Protein AF-A0A352NUE7-F1 (afdb_monomer_lite)

Secondary structure (DSSP, 8-state):
-HHHHHHHHHHHHHHHHHHHHT-TT---S---B-TTSPBPHHHHHHHHHHHHHS-HHHHHHHHHHHTTSTTHHHHHHHHHHHHHHHHHHHHTTT-THHHHHHHHHHHHHHHH--GGG--SHHHHHHHHHHHHHHTPPP---GGG-

Foldseek 3Di:
DVVVVLVVQVVVLLVLLCVLQVHNPDDDPDFDADPVNHGQNLVSSLNSLLNNPDDPVVVVVVLVVLVVDPCSVLVVLVVSLVSSVVSLVVCCVVPVCSLVSLLVVLCSVLVPDDPVPPPDPSVLVVNQSSCVSNVHDRPDPPPPD

Radius of gyration: 16.07 Å; chains: 1; bounding box: 35×47×34 Å

Sequence (145 aa):
MTVQKENNEAKRADNIIWNASSDYSFNSKIKAYDENGKADLYLNYIIGAVHKYYDCSLLNNFFKYLRKDVNCESLKELTWIGLENCTYGRGRCERPVLESLRRDYSKKFLGRCNPALSFDIVDQVKIAHFQRALGEKTNMPKSVI

Structure (mmCIF, N/CA/C/O backbone):
data_AF-A0A352NUE7-F1
#
_entry.id   AF-A0A352NUE7-F1
#
loop_
_atom_site.group_PDB
_atom_site.id
_atom_site.type_symbol
_atom_site.label_atom_id
_atom_site.label_alt_id
_atom_site.label_comp_id
_atom_site.label_asym_id
_atom_site.label_entity_id
_atom_site.label_seq_id
_atom_site.pdbx_PDB_ins_code
_atom_site.Cartn_x
_atom_site.Cartn_y
_atom_site.Cartn_z
_atom_site.occupancy
_atom_site.B_iso_or_equiv
_atom_site.auth_seq_id
_atom_site.auth_comp_id
_atom_site.auth_asym_id
_atom_site.auth_atom_id
_atom_site.pdbx_PDB_model_num
ATOM 1 N N . MET A 1 1 ? 13.085 -18.892 18.566 1.00 51.53 1 MET A N 1
ATOM 2 C CA . MET A 1 1 ? 11.649 -18.735 18.214 1.00 51.53 1 MET A CA 1
ATOM 3 C C . MET A 1 1 ? 11.349 -17.496 17.360 1.00 51.53 1 MET A C 1
ATOM 5 O O . MET A 1 1 ? 10.318 -17.488 16.703 1.00 51.53 1 MET A O 1
ATOM 9 N N . THR A 1 2 ? 12.225 -16.486 17.312 1.00 60.59 2 THR A N 1
ATOM 10 C CA . THR A 1 2 ? 12.055 -15.225 16.553 1.00 60.59 2 THR A CA 1
ATOM 11 C C . THR A 1 2 ? 12.132 -15.411 15.030 1.00 60.59 2 THR A C 1
ATOM 13 O O . THR A 1 2 ? 11.197 -15.045 14.325 1.00 60.59 2 THR A O 1
ATOM 16 N N . VAL A 1 3 ? 13.152 -16.126 14.539 1.00 63.50 3 VAL A N 1
ATOM 17 C CA . VAL A 1 3 ? 13.403 -16.342 13.095 1.00 63.50 3 VAL A CA 1
ATOM 18 C C . VAL A 1 3 ? 12.253 -17.075 12.382 1.00 63.50 3 VAL A C 1
ATOM 20 O O . VAL A 1 3 ? 11.890 -16.744 11.257 1.00 63.50 3 VAL A O 1
ATOM 23 N N . GLN A 1 4 ? 11.624 -18.057 13.040 1.00 64.12 4 GLN A N 1
ATOM 24 C CA . GLN A 1 4 ? 10.499 -18.801 12.454 1.00 64.12 4 GLN A CA 1
ATOM 25 C C . GLN A 1 4 ? 9.247 -17.925 12.296 1.00 64.12 4 GLN A C 1
ATOM 27 O O . GLN A 1 4 ? 8.499 -18.077 11.332 1.00 64.12 4 GLN A O 1
ATOM 32 N N . LYS A 1 5 ? 9.014 -17.007 13.243 1.00 65.44 5 LYS A N 1
ATOM 33 C CA . LYS A 1 5 ? 7.873 -16.087 13.216 1.00 65.44 5 LYS A CA 1
ATOM 34 C C . LYS A 1 5 ? 8.051 -15.025 12.129 1.00 65.44 5 LYS A C 1
ATOM 36 O O . LYS A 1 5 ? 7.115 -14.790 11.373 1.00 65.44 5 LYS A O 1
ATOM 41 N N . GLU A 1 6 ? 9.255 -14.470 12.001 1.00 68.56 6 GLU A N 1
ATOM 42 C CA . GLU A 1 6 ? 9.630 -13.551 10.914 1.00 68.56 6 GLU A CA 1
ATOM 43 C C . GLU A 1 6 ? 9.449 -14.205 9.535 1.00 68.56 6 GLU A C 1
ATOM 45 O O . GLU A 1 6 ? 8.855 -13.615 8.634 1.00 68.56 6 GLU A O 1
ATOM 50 N N . ASN A 1 7 ? 9.856 -15.470 9.391 1.00 82.50 7 ASN A N 1
ATOM 51 C CA . ASN A 1 7 ? 9.672 -16.233 8.154 1.00 82.50 7 ASN A CA 1
ATOM 52 C C . ASN A 1 7 ? 8.180 -16.461 7.815 1.00 82.50 7 ASN A C 1
ATOM 54 O O . ASN A 1 7 ? 7.777 -16.389 6.655 1.00 82.50 7 ASN A O 1
ATOM 58 N N . ASN A 1 8 ? 7.328 -16.693 8.820 1.00 93.25 8 ASN A N 1
ATOM 59 C CA . ASN A 1 8 ? 5.890 -16.873 8.601 1.00 93.25 8 ASN A CA 1
ATOM 60 C C . ASN A 1 8 ? 5.189 -15.573 8.174 1.00 93.25 8 ASN A C 1
ATOM 62 O O . ASN A 1 8 ? 4.350 -15.604 7.274 1.00 93.25 8 ASN A O 1
ATOM 66 N N . GLU A 1 9 ? 5.529 -14.436 8.784 1.00 96.69 9 GLU A N 1
ATOM 67 C CA . GLU A 1 9 ? 4.944 -13.144 8.406 1.00 96.69 9 GLU A CA 1
ATOM 68 C C . GLU A 1 9 ? 5.435 -12.680 7.026 1.00 96.69 9 GLU A C 1
ATOM 70 O O . GLU A 1 9 ? 4.645 -12.142 6.254 1.00 96.69 9 GLU A O 1
ATOM 75 N N . ALA A 1 10 ? 6.680 -12.981 6.644 1.00 95.31 10 ALA A N 1
ATOM 76 C CA . ALA A 1 10 ? 7.160 -12.737 5.283 1.00 95.31 10 ALA A CA 1
ATOM 77 C C . ALA A 1 10 ? 6.342 -13.510 4.232 1.00 95.31 10 ALA A C 1
ATOM 79 O O . ALA A 1 10 ? 5.854 -12.913 3.271 1.00 95.31 10 ALA A O 1
ATOM 80 N N . LYS A 1 11 ? 6.097 -14.810 4.461 1.00 95.81 11 LYS A N 1
ATOM 81 C CA . LYS A 1 11 ? 5.223 -15.632 3.600 1.00 95.81 11 LYS A CA 1
ATOM 82 C C . LYS A 1 11 ? 3.789 -15.112 3.570 1.00 95.81 11 LYS A C 1
ATOM 84 O O . LYS A 1 11 ? 3.120 -15.163 2.542 1.00 95.81 11 LYS A O 1
ATOM 89 N N . ARG A 1 12 ? 3.294 -14.607 4.702 1.00 97.31 12 ARG A N 1
ATOM 90 C CA . ARG A 1 12 ? 1.968 -13.991 4.777 1.00 97.31 12 ARG A CA 1
ATOM 91 C C . ARG A 1 12 ? 1.892 -12.724 3.927 1.00 97.31 12 ARG A C 1
ATOM 93 O O . ARG A 1 12 ? 0.904 -12.552 3.218 1.00 97.31 12 ARG A O 1
ATOM 100 N N . ALA A 1 13 ? 2.914 -11.871 3.975 1.00 98.25 13 ALA A N 1
ATOM 101 C CA . ALA A 1 13 ? 3.002 -10.688 3.127 1.00 98.25 13 ALA A CA 1
ATOM 102 C C . ALA A 1 13 ? 3.012 -11.071 1.638 1.00 98.25 13 ALA A C 1
ATOM 104 O O . ALA A 1 13 ? 2.234 -10.501 0.877 1.00 98.25 13 ALA A O 1
ATOM 105 N N . ASP A 1 14 ? 3.798 -12.082 1.244 1.00 97.69 14 ASP A N 1
ATOM 106 C CA . ASP A 1 14 ? 3.795 -12.613 -0.130 1.00 97.69 14 ASP A CA 1
ATOM 107 C C . ASP A 1 14 ? 2.399 -13.080 -0.558 1.00 97.69 14 ASP A C 1
ATOM 109 O O . ASP A 1 14 ? 1.899 -12.656 -1.597 1.00 97.69 14 ASP A O 1
ATOM 113 N N . ASN A 1 15 ? 1.710 -13.858 0.281 1.00 97.69 15 ASN A N 1
ATOM 114 C CA . ASN A 1 15 ? 0.359 -14.336 -0.021 1.00 97.69 15 ASN A CA 1
ATOM 115 C C . ASN A 1 15 ? -0.651 -13.196 -0.227 1.00 97.69 15 ASN A C 1
ATOM 117 O O . ASN A 1 15 ? -1.515 -13.284 -1.102 1.00 97.69 15 ASN A O 1
ATOM 121 N N . ILE A 1 16 ? -0.563 -12.128 0.573 1.00 97.88 16 ILE A N 1
ATOM 122 C CA . ILE A 1 16 ? -1.429 -10.950 0.423 1.00 97.88 16 ILE A CA 1
ATOM 123 C C . ILE A 1 16 ? -1.120 -10.239 -0.900 1.00 97.88 16 ILE A C 1
ATOM 125 O O . ILE A 1 16 ? -2.046 -9.901 -1.641 1.00 97.88 16 ILE A O 1
ATOM 129 N N . ILE A 1 17 ? 0.166 -10.052 -1.208 1.00 98.44 17 ILE A N 1
ATOM 130 C CA . ILE A 1 17 ? 0.630 -9.411 -2.442 1.00 98.44 17 ILE A CA 1
ATOM 131 C C . ILE A 1 17 ? 0.166 -10.208 -3.666 1.00 98.44 17 ILE A C 1
ATOM 133 O O . ILE A 1 17 ? -0.444 -9.616 -4.552 1.00 98.44 17 ILE A O 1
ATOM 137 N N . TRP A 1 18 ? 0.370 -11.528 -3.698 1.00 98.19 18 TRP A N 1
ATOM 138 C CA . TRP A 1 18 ? -0.065 -12.399 -4.800 1.00 98.19 18 TRP A CA 1
ATOM 139 C C . TRP A 1 18 ? -1.574 -12.358 -5.019 1.00 98.19 18 TRP A C 1
ATOM 141 O O . TRP A 1 18 ? -2.054 -12.247 -6.146 1.00 98.19 18 TRP A O 1
ATOM 151 N N . ASN A 1 19 ? -2.347 -12.405 -3.931 1.00 96.81 19 ASN A N 1
ATOM 152 C CA . ASN A 1 19 ? -3.800 -12.342 -4.025 1.00 96.81 19 ASN A CA 1
ATOM 153 C C . ASN A 1 19 ? -4.283 -10.997 -4.597 1.00 96.81 19 ASN A C 1
ATOM 155 O O . ASN A 1 19 ? -5.262 -10.956 -5.344 1.00 96.81 19 ASN A O 1
ATOM 159 N N . ALA A 1 20 ? -3.617 -9.897 -4.243 1.00 97.00 20 ALA A N 1
ATOM 160 C CA . ALA A 1 20 ? -3.953 -8.570 -4.747 1.00 97.00 20 ALA A CA 1
ATOM 161 C C . ALA A 1 20 ? -3.464 -8.343 -6.188 1.00 97.00 20 ALA A C 1
ATOM 163 O O . ALA A 1 20 ? -4.171 -7.709 -6.972 1.00 97.00 20 ALA A O 1
ATOM 164 N N . SER A 1 21 ? -2.298 -8.889 -6.553 1.00 97.00 21 SER A N 1
ATOM 165 C CA . SER A 1 21 ? -1.735 -8.797 -7.906 1.00 97.00 21 SER A CA 1
ATOM 166 C C . SER A 1 21 ? -2.453 -9.690 -8.915 1.00 97.00 21 SER A C 1
ATOM 168 O O . SER A 1 21 ? -2.422 -9.397 -10.105 1.00 97.00 21 SER A O 1
ATOM 170 N N . SER A 1 22 ? -3.116 -10.756 -8.445 1.00 95.56 22 SER A N 1
ATOM 171 C CA . SER A 1 22 ? -3.611 -11.860 -9.286 1.00 95.56 22 SER A CA 1
ATOM 172 C C . SER A 1 22 ? -2.491 -12.556 -10.077 1.00 95.56 22 SER A C 1
ATOM 174 O O . SER A 1 22 ? -2.739 -13.145 -11.124 1.00 95.56 22 SER A O 1
ATOM 176 N N . ASP A 1 23 ? -1.263 -12.498 -9.557 1.00 96.81 23 ASP A N 1
ATOM 177 C CA . ASP A 1 23 ? -0.064 -13.092 -10.142 1.00 96.81 23 ASP A CA 1
ATOM 178 C C . ASP A 1 23 ? 0.790 -13.719 -9.032 1.00 96.81 23 ASP A C 1
ATOM 180 O O . ASP A 1 23 ? 1.447 -13.019 -8.259 1.00 96.81 23 ASP A O 1
ATOM 184 N N . TYR A 1 24 ? 0.772 -15.051 -8.964 1.00 94.56 24 TYR A N 1
ATOM 185 C CA . TYR A 1 24 ? 1.529 -15.845 -7.990 1.00 94.56 24 TYR A CA 1
ATOM 186 C C . TYR A 1 24 ? 3.005 -16.029 -8.369 1.00 94.56 24 TYR A C 1
ATOM 188 O O . TYR A 1 24 ? 3.784 -16.536 -7.566 1.00 94.56 24 TYR A O 1
ATOM 196 N N . SER A 1 25 ? 3.404 -15.628 -9.580 1.00 94.69 25 SER A N 1
ATOM 197 C CA . SER A 1 25 ? 4.812 -15.583 -9.987 1.00 94.69 25 SER A CA 1
ATOM 198 C C . SER A 1 25 ? 5.494 -14.272 -9.579 1.00 94.69 25 SER A C 1
ATOM 200 O O . SER A 1 25 ? 6.724 -14.177 -9.590 1.00 94.69 25 SER A O 1
ATOM 202 N N . PHE A 1 26 ? 4.710 -13.265 -9.177 1.00 93.38 26 PHE A N 1
ATOM 203 C CA . PHE A 1 26 ? 5.224 -11.956 -8.806 1.00 93.38 26 PHE A CA 1
ATOM 204 C C . PHE A 1 26 ? 6.077 -12.018 -7.532 1.00 93.38 26 PHE A C 1
ATOM 206 O O . PHE A 1 26 ? 5.586 -12.281 -6.437 1.00 93.38 26 PHE A O 1
ATOM 213 N N . ASN A 1 27 ? 7.364 -11.698 -7.651 1.00 91.88 27 ASN A N 1
ATOM 214 C CA . ASN A 1 27 ? 8.265 -11.582 -6.507 1.00 91.88 27 ASN A CA 1
ATOM 215 C C . ASN A 1 27 ? 8.480 -10.107 -6.129 1.00 91.88 27 ASN A C 1
ATOM 217 O O . ASN A 1 27 ? 9.353 -9.426 -6.681 1.00 91.88 27 ASN A O 1
ATOM 221 N N . SER A 1 28 ? 7.674 -9.602 -5.191 1.00 92.50 28 SER A N 1
ATOM 222 C CA . SER A 1 28 ? 7.799 -8.220 -4.725 1.00 92.50 28 SER A CA 1
ATOM 223 C C . SER A 1 28 ? 9.075 -8.006 -3.911 1.00 92.50 28 SER A C 1
ATOM 225 O O . SER A 1 28 ? 9.333 -8.683 -2.913 1.00 92.50 28 SER A O 1
ATOM 227 N N . LYS A 1 29 ? 9.832 -6.968 -4.287 1.00 91.88 29 LYS A N 1
ATOM 228 C CA . LYS A 1 29 ? 11.030 -6.504 -3.563 1.00 91.88 29 LYS 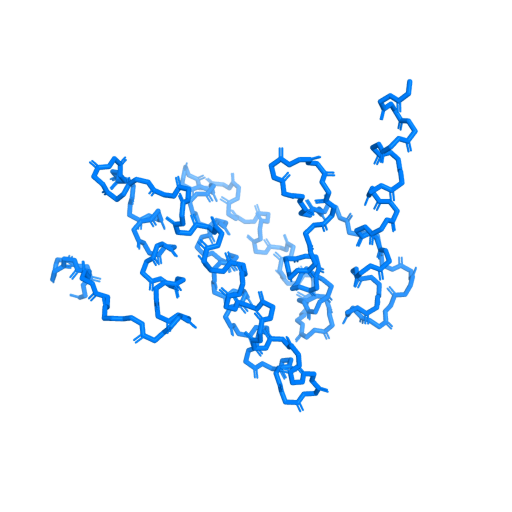A CA 1
ATOM 229 C C . LYS A 1 29 ? 10.709 -5.757 -2.269 1.00 91.88 29 LYS A C 1
ATOM 231 O O . LYS A 1 29 ? 11.618 -5.486 -1.492 1.00 91.88 29 LYS A O 1
ATOM 236 N N . ILE A 1 30 ? 9.446 -5.395 -2.062 1.00 93.31 30 ILE A N 1
ATOM 237 C CA . ILE A 1 30 ? 8.978 -4.664 -0.887 1.00 93.31 30 ILE A CA 1
ATOM 238 C C . ILE A 1 30 ? 7.829 -5.413 -0.220 1.00 93.31 30 ILE A C 1
ATOM 240 O O . ILE A 1 30 ? 6.997 -6.036 -0.882 1.00 93.31 30 ILE A O 1
ATOM 244 N N . LYS A 1 31 ? 7.805 -5.344 1.106 1.00 96.88 31 LYS A N 1
ATOM 245 C CA . LYS A 1 31 ? 6.776 -5.913 1.973 1.00 96.88 31 LYS A CA 1
ATOM 246 C C . LYS A 1 31 ? 6.547 -4.930 3.110 1.00 96.88 31 LYS A C 1
ATOM 248 O O . LYS A 1 31 ? 7.498 -4.306 3.577 1.00 96.88 31 LYS A O 1
ATOM 253 N N . ALA A 1 32 ? 5.303 -4.790 3.532 1.00 96.94 32 ALA A N 1
ATOM 254 C CA . ALA A 1 32 ? 4.928 -3.909 4.624 1.00 96.94 32 ALA A CA 1
ATOM 255 C C . ALA A 1 32 ? 4.638 -4.715 5.891 1.00 96.94 32 ALA A C 1
ATOM 257 O O . ALA A 1 32 ? 3.974 -5.753 5.843 1.00 96.94 32 ALA A O 1
ATOM 258 N N . TYR A 1 33 ? 5.104 -4.211 7.027 1.00 95.94 33 TYR A N 1
ATOM 259 C CA . TYR A 1 33 ? 4.880 -4.818 8.332 1.00 95.94 33 TYR A CA 1
ATOM 260 C C . TYR A 1 33 ? 4.429 -3.754 9.327 1.00 95.94 33 TYR A C 1
ATOM 262 O O . TYR A 1 33 ? 4.776 -2.579 9.189 1.00 95.94 33 TYR A O 1
ATOM 270 N N . ASP A 1 34 ? 3.645 -4.164 10.317 1.00 92.69 34 ASP A N 1
ATOM 271 C CA . ASP A 1 34 ? 3.304 -3.316 11.450 1.00 92.69 34 ASP A CA 1
ATOM 272 C C . ASP A 1 34 ? 4.447 -3.257 12.480 1.00 92.69 34 ASP A C 1
ATOM 274 O O . ASP A 1 34 ? 5.482 -3.911 12.351 1.00 92.69 34 ASP A O 1
ATOM 278 N N . GLU A 1 35 ? 4.245 -2.470 13.534 1.00 88.94 35 GLU A N 1
ATOM 279 C CA . GLU A 1 35 ? 5.204 -2.295 14.635 1.00 88.94 35 GLU A CA 1
ATOM 280 C C . GLU A 1 35 ? 5.554 -3.589 15.387 1.00 88.94 35 GLU A C 1
ATOM 282 O O . GLU A 1 35 ? 6.578 -3.657 16.058 1.00 88.94 35 GLU A O 1
ATOM 287 N N . ASN A 1 36 ? 4.721 -4.627 15.264 1.00 90.75 36 ASN A N 1
ATOM 288 C CA . ASN A 1 36 ? 4.926 -5.932 15.882 1.00 90.75 36 ASN A CA 1
ATOM 289 C C . ASN A 1 36 ? 5.563 -6.937 14.905 1.00 90.75 36 ASN A C 1
ATOM 291 O O . ASN A 1 36 ? 5.630 -8.133 15.213 1.00 90.75 36 ASN A O 1
ATOM 295 N N . GLY A 1 37 ? 5.974 -6.478 13.717 1.00 92.94 37 GLY A N 1
ATOM 296 C CA . GLY A 1 37 ? 6.532 -7.305 12.652 1.00 92.94 37 GLY A CA 1
ATOM 297 C C . GLY A 1 37 ? 5.504 -8.191 11.944 1.00 92.94 37 GLY A C 1
ATOM 298 O O . GLY A 1 37 ? 5.896 -9.117 11.237 1.00 92.94 37 GLY A O 1
ATOM 299 N N . LYS A 1 38 ? 4.196 -7.957 12.127 1.00 95.50 38 LYS A N 1
ATOM 300 C CA . LYS A 1 38 ? 3.157 -8.698 11.396 1.00 95.50 38 LYS A CA 1
ATOM 301 C C . LYS A 1 38 ? 2.949 -8.097 10.018 1.00 95.50 38 LYS A C 1
ATOM 303 O O . LYS A 1 38 ? 3.003 -6.881 9.866 1.00 95.50 38 LYS A O 1
ATOM 308 N N . ALA A 1 39 ? 2.668 -8.933 9.024 1.00 97.44 39 ALA A N 1
ATOM 309 C CA . ALA A 1 39 ? 2.382 -8.469 7.672 1.00 97.44 39 ALA A CA 1
ATOM 310 C C . ALA A 1 39 ? 1.186 -7.504 7.674 1.00 97.44 39 ALA A C 1
ATOM 312 O O . ALA A 1 39 ? 0.073 -7.878 8.058 1.00 97.44 39 ALA A O 1
ATOM 313 N N . ASP A 1 40 ? 1.409 -6.267 7.227 1.00 97.69 40 ASP A N 1
ATOM 314 C CA . ASP A 1 40 ? 0.346 -5.268 7.148 1.00 97.69 40 ASP A CA 1
ATOM 315 C C . ASP A 1 40 ? -0.616 -5.636 6.015 1.00 97.69 40 ASP A C 1
ATOM 317 O O . ASP A 1 40 ? -0.226 -5.720 4.850 1.00 97.69 40 ASP A O 1
ATOM 321 N N . LEU A 1 41 ? -1.880 -5.888 6.350 1.00 97.06 41 LEU A N 1
ATOM 322 C CA . LEU A 1 41 ? -2.856 -6.365 5.375 1.00 97.06 41 LEU A CA 1
ATOM 323 C C . LEU A 1 41 ? -3.172 -5.319 4.299 1.00 97.06 41 LEU A C 1
ATOM 325 O O . LEU A 1 41 ? -3.313 -5.673 3.129 1.00 97.06 41 LEU A O 1
ATOM 329 N N . TYR A 1 42 ? -3.283 -4.048 4.684 1.00 98.19 42 TYR A N 1
ATOM 330 C CA . TYR A 1 42 ? -3.691 -2.988 3.771 1.00 98.19 42 TYR A CA 1
ATOM 331 C C . TYR A 1 42 ? -2.554 -2.608 2.825 1.00 98.19 42 TYR A C 1
ATOM 333 O O . TYR A 1 42 ? -2.727 -2.620 1.608 1.00 98.19 42 TYR A O 1
ATOM 341 N N . LEU A 1 43 ? -1.364 -2.338 3.360 1.00 98.12 43 LEU A N 1
ATOM 342 C CA . LEU A 1 43 ? -0.230 -1.925 2.541 1.00 98.12 43 LEU A CA 1
ATOM 343 C C . LEU A 1 43 ? 0.271 -3.044 1.626 1.00 98.12 43 LEU A C 1
ATOM 345 O O . LEU A 1 43 ? 0.579 -2.775 0.467 1.00 98.12 43 LEU A O 1
ATOM 349 N N . ASN A 1 44 ? 0.307 -4.300 2.088 1.00 98.44 44 ASN A N 1
ATOM 350 C CA . ASN A 1 44 ? 0.672 -5.414 1.206 1.00 98.44 44 ASN A CA 1
ATOM 351 C C . ASN A 1 44 ? -0.374 -5.637 0.107 1.00 98.44 44 ASN A C 1
ATOM 353 O O . ASN A 1 44 ? -0.005 -5.959 -1.023 1.00 98.44 44 ASN A O 1
ATOM 357 N N . TYR A 1 45 ? -1.662 -5.402 0.392 1.00 98.00 45 TYR A N 1
ATOM 358 C CA . TYR A 1 45 ? -2.677 -5.380 -0.659 1.00 98.00 45 TYR A CA 1
ATOM 359 C C . TYR A 1 45 ? -2.371 -4.285 -1.689 1.00 98.00 45 TYR A C 1
ATOM 361 O O . TYR A 1 45 ? -2.372 -4.562 -2.885 1.00 98.00 45 TYR A O 1
ATOM 369 N N . ILE A 1 46 ? -2.068 -3.059 -1.246 1.00 98.38 46 ILE A N 1
ATOM 370 C CA . ILE A 1 46 ? -1.733 -1.945 -2.145 1.00 98.38 46 ILE A CA 1
ATOM 371 C C . ILE A 1 46 ? -0.516 -2.286 -3.012 1.00 98.38 46 ILE A C 1
ATOM 373 O O . ILE A 1 46 ? -0.573 -2.073 -4.217 1.00 98.38 46 ILE A O 1
ATOM 377 N N . ILE A 1 47 ? 0.542 -2.880 -2.452 1.00 98.19 47 ILE A N 1
ATOM 378 C CA . ILE A 1 47 ? 1.732 -3.308 -3.209 1.00 98.19 47 ILE A CA 1
ATOM 379 C C . ILE A 1 47 ? 1.356 -4.273 -4.345 1.00 98.19 47 ILE A C 1
ATOM 381 O O . ILE A 1 47 ? 1.757 -4.060 -5.490 1.00 98.19 47 ILE A O 1
ATOM 385 N N . GLY A 1 48 ? 0.566 -5.311 -4.055 1.00 98.06 48 GLY A N 1
ATOM 386 C CA . GLY A 1 48 ? 0.120 -6.254 -5.085 1.00 98.06 48 GLY A CA 1
ATOM 387 C C . GLY A 1 48 ? -0.839 -5.622 -6.096 1.00 98.06 48 GLY A C 1
ATOM 388 O O . GLY A 1 48 ? -0.710 -5.829 -7.298 1.00 98.06 48 GLY A O 1
ATOM 389 N N . ALA A 1 49 ? -1.764 -4.781 -5.641 1.00 97.56 49 ALA A N 1
ATOM 390 C CA . ALA A 1 49 ? -2.718 -4.107 -6.514 1.00 97.56 49 ALA A CA 1
ATOM 391 C C . ALA A 1 49 ? -2.053 -3.050 -7.420 1.00 97.56 49 ALA A C 1
ATOM 393 O O . ALA A 1 49 ? -2.499 -2.852 -8.549 1.00 97.56 49 ALA A O 1
ATOM 394 N N . VAL A 1 50 ? -0.951 -2.424 -6.989 1.00 97.94 50 VAL A N 1
ATOM 395 C CA . VAL A 1 50 ? -0.119 -1.581 -7.861 1.00 97.94 50 VAL A CA 1
ATOM 396 C C . VAL A 1 50 ? 0.440 -2.408 -9.020 1.00 97.94 50 VAL A C 1
ATOM 398 O O . VAL A 1 50 ? 0.365 -1.961 -10.162 1.00 97.94 50 VAL A O 1
ATOM 401 N N . HIS A 1 51 ? 0.918 -3.629 -8.754 1.00 97.00 51 HIS A N 1
ATOM 402 C CA . HIS A 1 51 ? 1.363 -4.554 -9.804 1.00 97.00 51 HIS A CA 1
ATOM 403 C C . HIS A 1 51 ? 0.231 -4.951 -10.761 1.00 97.00 51 HIS A C 1
ATOM 405 O O . HIS A 1 51 ? 0.448 -5.053 -11.963 1.00 97.00 51 HIS A O 1
ATOM 411 N N . LYS A 1 52 ? -0.993 -5.132 -10.250 1.00 96.12 52 LYS A N 1
ATOM 412 C CA . LYS A 1 52 ? -2.168 -5.447 -11.078 1.00 96.12 52 LYS A CA 1
ATOM 413 C C . LYS A 1 52 ? -2.564 -4.294 -12.007 1.00 96.12 52 LYS A C 1
ATOM 415 O O . LYS A 1 52 ? -2.952 -4.527 -13.148 1.00 96.12 52 LYS A O 1
ATOM 420 N N . TYR A 1 53 ? -2.556 -3.059 -11.505 1.00 96.00 53 TYR A N 1
ATOM 421 C CA . TYR A 1 53 ? -3.206 -1.929 -12.181 1.00 96.00 53 TYR A CA 1
ATOM 422 C C . TYR A 1 53 ? -2.272 -1.018 -12.977 1.00 96.00 53 TYR A C 1
ATOM 424 O O . TYR A 1 53 ? -2.772 -0.190 -13.748 1.00 96.00 53 TYR A O 1
ATOM 432 N N . TYR A 1 54 ? -0.959 -1.122 -12.782 1.00 96.25 54 TYR A N 1
ATOM 433 C CA . TYR A 1 54 ? 0.018 -0.216 -13.378 1.00 96.25 54 TYR A CA 1
ATOM 434 C C . TYR A 1 54 ? 1.155 -0.973 -14.052 1.00 96.25 54 TYR A C 1
ATOM 436 O O . TYR A 1 54 ? 1.508 -2.084 -13.673 1.00 96.25 54 TYR A O 1
ATOM 444 N N . ASP A 1 55 ? 1.776 -0.321 -15.032 1.00 95.50 55 ASP A N 1
ATOM 445 C CA . ASP A 1 55 ? 2.973 -0.835 -15.683 1.00 95.50 55 ASP A CA 1
ATOM 446 C C . ASP A 1 55 ? 4.170 -0.780 -14.717 1.00 95.50 55 ASP A C 1
ATOM 448 O O . ASP A 1 55 ? 4.745 0.280 -14.438 1.00 95.50 55 ASP A O 1
ATOM 452 N N . CYS A 1 56 ? 4.565 -1.947 -14.206 1.00 91.25 56 CYS A N 1
ATOM 453 C CA . CYS A 1 56 ? 5.713 -2.069 -13.318 1.00 91.25 56 CYS A CA 1
ATOM 454 C C . CYS A 1 56 ? 7.046 -1.727 -13.989 1.00 91.25 56 CYS A C 1
ATOM 456 O O . CYS A 1 56 ? 7.960 -1.285 -13.296 1.00 91.25 56 CYS A O 1
ATOM 458 N N . SER A 1 57 ? 7.197 -1.913 -15.302 1.00 93.75 57 SER A N 1
ATOM 459 C CA . SER A 1 57 ? 8.415 -1.520 -16.021 1.00 93.75 57 SER A CA 1
ATOM 460 C C . SER A 1 57 ? 8.562 0.000 -16.010 1.00 93.75 57 SER A C 1
ATOM 462 O O . SER A 1 57 ? 9.617 0.524 -15.634 1.00 93.75 57 SER A O 1
ATOM 464 N N . LEU A 1 58 ? 7.471 0.713 -16.303 1.00 96.56 58 LEU A N 1
ATOM 465 C CA . LEU A 1 58 ? 7.425 2.171 -16.243 1.00 96.56 58 LEU A CA 1
ATOM 466 C C . LEU A 1 58 ? 7.689 2.692 -14.823 1.00 96.56 58 LEU A C 1
ATOM 468 O O . LEU A 1 58 ? 8.562 3.542 -14.640 1.00 96.56 58 LEU A O 1
ATOM 472 N N . LEU A 1 59 ? 7.007 2.143 -13.811 1.00 95.12 59 LEU A N 1
ATOM 473 C CA . LEU A 1 59 ? 7.228 2.522 -12.410 1.00 95.12 59 LEU A CA 1
ATOM 474 C C . LEU A 1 59 ? 8.669 2.251 -11.964 1.00 95.12 59 LEU A C 1
ATOM 476 O O . LEU A 1 59 ? 9.290 3.095 -11.321 1.00 95.12 59 LEU A O 1
ATOM 480 N N . ASN A 1 60 ? 9.244 1.108 -12.340 1.00 93.31 60 ASN A N 1
ATOM 481 C CA . ASN A 1 60 ? 10.633 0.787 -12.016 1.00 93.31 60 ASN A CA 1
ATOM 482 C C . ASN A 1 60 ? 11.614 1.774 -12.658 1.00 93.31 60 ASN A C 1
ATOM 484 O O . ASN A 1 60 ? 12.589 2.167 -12.016 1.00 93.31 60 ASN A O 1
ATOM 488 N N . ASN A 1 61 ? 11.375 2.185 -13.903 1.00 96.19 61 ASN A N 1
ATOM 489 C CA . ASN A 1 61 ? 12.202 3.189 -14.571 1.00 96.19 61 ASN A CA 1
ATOM 490 C C . ASN A 1 61 ? 12.063 4.564 -13.913 1.00 96.19 61 ASN A C 1
ATOM 492 O O . ASN A 1 61 ? 13.075 5.224 -13.679 1.00 96.19 61 ASN A O 1
ATOM 496 N N . PHE A 1 62 ? 10.849 4.949 -13.520 1.00 95.88 62 PHE A N 1
ATOM 497 C CA . PHE A 1 62 ? 10.602 6.163 -12.749 1.00 95.88 62 PHE A CA 1
ATOM 498 C C . PHE A 1 62 ? 11.351 6.150 -11.405 1.00 95.88 62 PHE A C 1
ATOM 500 O O . PHE A 1 62 ? 12.124 7.061 -11.115 1.00 95.88 62 PHE A O 1
ATOM 507 N N . PHE A 1 63 ? 11.242 5.076 -10.618 1.00 94.00 63 PHE A N 1
ATOM 508 C CA . PHE A 1 63 ? 11.966 4.963 -9.348 1.00 94.00 63 PHE A CA 1
ATOM 509 C C . PHE 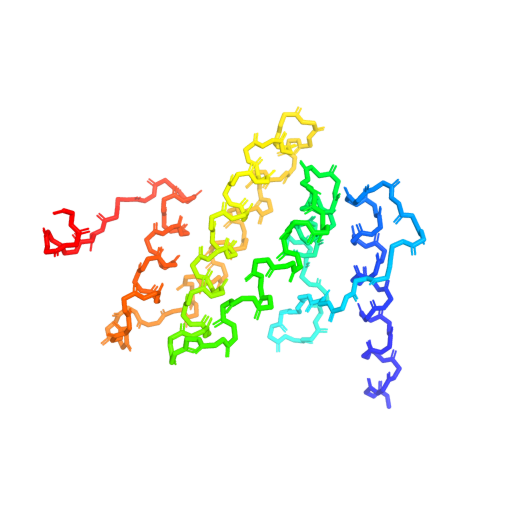A 1 63 ? 13.490 4.913 -9.520 1.00 94.00 63 PHE A C 1
ATOM 511 O O . PHE A 1 63 ? 14.216 5.391 -8.651 1.00 94.00 63 PHE A O 1
ATOM 518 N N . LYS A 1 64 ? 14.002 4.346 -10.621 1.00 94.69 64 LYS A N 1
ATOM 519 C CA . LYS A 1 64 ? 15.434 4.420 -10.962 1.00 94.69 64 LYS A CA 1
ATOM 520 C C . LYS A 1 64 ? 15.859 5.846 -11.298 1.00 94.69 64 LYS A C 1
ATOM 522 O O . LYS A 1 64 ? 16.950 6.241 -10.904 1.00 94.69 64 LYS A O 1
ATOM 527 N N . TYR A 1 65 ? 15.021 6.594 -12.010 1.00 95.00 65 TYR A N 1
ATOM 528 C CA . TYR A 1 65 ? 15.277 7.992 -12.337 1.00 95.00 65 TYR A CA 1
ATOM 529 C C . TYR A 1 65 ? 15.345 8.859 -11.072 1.00 95.00 65 TYR A C 1
ATOM 531 O O . TYR A 1 65 ? 16.319 9.590 -10.907 1.00 95.00 65 TYR A O 1
ATOM 539 N N .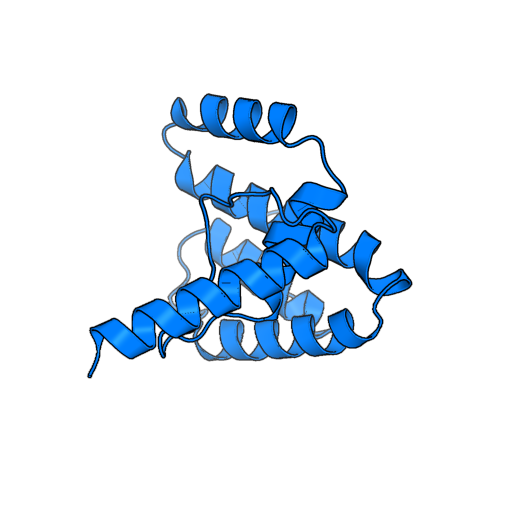 LEU A 1 66 ? 14.398 8.689 -10.138 1.00 93.62 66 LEU A N 1
ATOM 540 C CA . LEU A 1 66 ? 14.373 9.429 -8.868 1.00 93.62 66 LEU A CA 1
ATOM 541 C C . LEU A 1 66 ? 15.660 9.291 -8.045 1.00 93.62 66 LEU A C 1
ATOM 543 O O . LEU A 1 66 ? 16.031 10.229 -7.354 1.00 93.62 66 LEU A O 1
ATOM 547 N N . ARG A 1 67 ? 16.385 8.167 -8.147 1.00 92.19 67 ARG A N 1
ATOM 548 C CA . ARG A 1 67 ? 17.652 7.942 -7.413 1.00 92.19 67 ARG A CA 1
ATOM 549 C C . ARG A 1 67 ? 18.766 8.933 -7.752 1.00 92.19 67 ARG A C 1
ATOM 551 O O . ARG A 1 67 ? 19.773 8.947 -7.056 1.00 92.19 67 ARG A O 1
ATOM 558 N N . LYS A 1 68 ? 18.621 9.699 -8.832 1.00 92.88 68 LYS A N 1
ATOM 559 C CA . LYS A 1 68 ? 19.570 10.748 -9.218 1.00 92.88 68 LYS A CA 1
ATOM 560 C C . LYS A 1 68 ? 19.325 12.067 -8.476 1.00 92.88 68 LYS A C 1
ATOM 562 O O . LYS A 1 68 ? 20.191 12.932 -8.519 1.00 92.88 68 LYS A O 1
ATOM 567 N N . ASP A 1 69 ? 18.163 12.223 -7.844 1.00 93.50 69 ASP A N 1
ATOM 568 C CA . ASP A 1 69 ? 17.766 13.432 -7.125 1.00 93.50 69 ASP A CA 1
ATOM 569 C C . ASP A 1 69 ? 18.184 13.364 -5.648 1.00 93.50 69 ASP A C 1
ATOM 571 O O . ASP A 1 69 ? 18.140 12.298 -5.028 1.00 93.50 69 ASP A O 1
ATO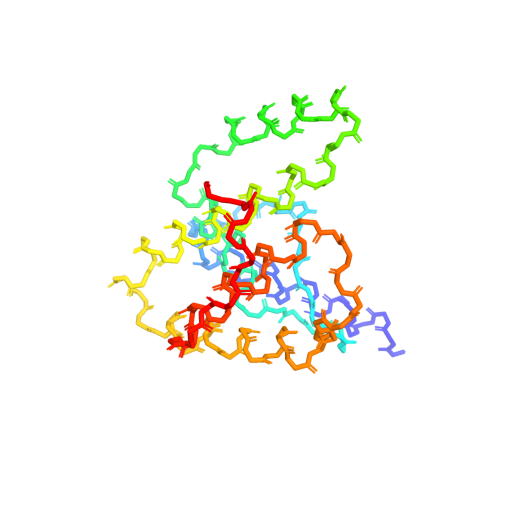M 575 N N . VAL A 1 70 ? 18.552 14.507 -5.066 1.00 90.25 70 VAL A N 1
ATOM 576 C CA . VAL A 1 70 ? 18.931 14.607 -3.645 1.00 90.25 70 VAL A CA 1
ATOM 577 C C . VAL A 1 70 ? 17.742 14.323 -2.719 1.00 90.25 70 VAL A C 1
ATOM 579 O O . VAL A 1 70 ? 17.922 13.805 -1.622 1.00 90.25 70 VAL A O 1
ATOM 582 N N . ASN A 1 71 ? 16.521 14.591 -3.191 1.00 91.00 71 ASN A N 1
ATOM 583 C CA . ASN A 1 71 ? 15.256 14.387 -2.487 1.00 91.00 71 ASN A CA 1
ATOM 584 C C . ASN A 1 71 ? 14.602 13.040 -2.844 1.00 91.00 71 ASN A C 1
ATOM 586 O O . ASN A 1 71 ? 13.393 12.865 -2.679 1.00 91.00 71 ASN A O 1
ATOM 590 N N . CYS A 1 72 ? 15.379 12.087 -3.370 1.00 93.00 72 CYS A N 1
ATOM 591 C CA . CYS A 1 72 ? 14.911 10.785 -3.849 1.00 93.00 72 CYS A CA 1
ATOM 592 C C . CYS A 1 72 ? 13.936 10.086 -2.884 1.00 93.00 72 CYS A C 1
ATOM 594 O O . CYS A 1 72 ? 12.908 9.572 -3.327 1.00 93.00 72 CYS A O 1
ATOM 596 N N . GLU A 1 73 ? 14.233 10.053 -1.583 1.00 92.06 73 GLU A N 1
ATOM 597 C CA . GLU A 1 73 ? 13.385 9.360 -0.603 1.00 92.06 73 GLU A CA 1
ATOM 598 C C . GLU A 1 73 ? 12.037 10.066 -0.397 1.00 92.06 73 GLU A C 1
ATOM 600 O O . GLU A 1 73 ? 10.995 9.422 -0.522 1.00 92.06 73 GLU A O 1
ATOM 605 N N . SER A 1 74 ? 12.036 11.391 -0.232 1.00 92.88 74 SER A N 1
ATOM 606 C CA . SER A 1 74 ? 10.819 12.210 -0.160 1.00 92.88 74 SER A CA 1
ATOM 607 C C . SER A 1 74 ? 9.943 12.043 -1.410 1.00 92.88 74 SER A C 1
ATOM 609 O O . SER A 1 74 ? 8.730 11.853 -1.317 1.00 92.88 74 SER A O 1
ATOM 611 N N . LEU A 1 75 ? 10.551 12.036 -2.602 1.00 94.31 75 LEU A N 1
ATOM 612 C CA . LEU A 1 75 ? 9.833 11.842 -3.867 1.00 94.31 75 LEU A CA 1
ATOM 613 C C . LEU A 1 75 ? 9.262 10.426 -4.007 1.00 94.31 75 LEU A C 1
ATOM 615 O O . LEU A 1 75 ? 8.141 10.257 -4.498 1.00 94.31 75 LEU A O 1
ATOM 619 N N . LYS A 1 76 ? 9.992 9.395 -3.563 1.00 94.88 76 LYS A N 1
ATOM 620 C CA . LYS A 1 76 ? 9.476 8.018 -3.520 1.00 94.88 76 LYS A CA 1
ATOM 621 C C . LYS A 1 76 ? 8.274 7.911 -2.597 1.00 94.88 76 LYS A C 1
ATOM 623 O O . LYS A 1 76 ? 7.295 7.264 -2.962 1.00 94.88 76 LYS A O 1
ATOM 628 N N . GLU A 1 77 ? 8.341 8.526 -1.425 1.00 94.56 77 GLU A N 1
ATOM 629 C CA . GLU A 1 77 ? 7.252 8.487 -0.458 1.00 94.56 77 GLU A CA 1
ATOM 630 C C . GLU A 1 77 ? 6.007 9.214 -0.976 1.00 94.56 77 GLU A C 1
ATOM 632 O O . GLU A 1 77 ? 4.926 8.624 -0.981 1.00 94.56 77 GLU A O 1
ATOM 637 N N . LEU A 1 78 ? 6.159 10.418 -1.537 1.00 95.94 78 LEU A N 1
ATOM 638 C CA . LEU A 1 78 ? 5.070 11.125 -2.224 1.00 95.94 78 LEU A CA 1
ATOM 639 C C . LEU A 1 78 ? 4.456 10.283 -3.349 1.00 95.94 78 LEU A C 1
ATOM 641 O O . LEU A 1 78 ? 3.232 10.210 -3.488 1.00 95.94 78 LEU A O 1
ATOM 645 N N . THR A 1 79 ? 5.296 9.592 -4.122 1.00 96.50 79 THR A N 1
ATOM 646 C CA . THR A 1 79 ? 4.829 8.676 -5.169 1.00 96.50 79 THR A CA 1
ATOM 647 C C . THR A 1 79 ? 3.985 7.551 -4.578 1.0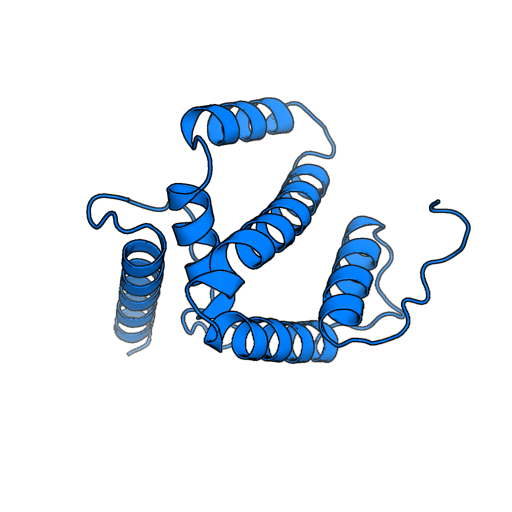0 96.50 79 THR A C 1
ATOM 649 O O . THR A 1 79 ? 2.919 7.246 -5.110 1.00 96.50 79 THR A O 1
ATOM 652 N N . TRP A 1 80 ? 4.412 6.948 -3.467 1.00 97.25 80 TRP A N 1
ATOM 653 C CA . TRP A 1 80 ? 3.655 5.885 -2.802 1.00 97.25 80 TRP A CA 1
ATOM 654 C C . TRP A 1 80 ? 2.342 6.369 -2.185 1.00 97.25 80 TRP A C 1
ATOM 656 O O . TRP A 1 80 ? 1.360 5.632 -2.250 1.00 97.25 80 TRP A O 1
ATOM 666 N N . ILE A 1 81 ? 2.277 7.602 -1.671 1.00 97.69 81 ILE A N 1
ATOM 667 C CA . ILE A 1 81 ? 1.016 8.226 -1.230 1.00 97.69 81 ILE A CA 1
ATOM 668 C C . ILE A 1 81 ? 0.039 8.333 -2.412 1.00 97.69 81 ILE A C 1
ATOM 670 O O . ILE A 1 81 ? -1.122 7.931 -2.310 1.00 97.69 81 ILE A O 1
ATOM 674 N N . GLY A 1 82 ? 0.517 8.812 -3.565 1.00 97.69 82 GLY A N 1
ATOM 675 C CA . GLY A 1 82 ? -0.286 8.895 -4.786 1.00 97.69 82 GLY A CA 1
ATOM 676 C C . GLY A 1 82 ? -0.730 7.524 -5.309 1.00 97.69 82 GLY A C 1
ATOM 677 O O . GLY A 1 82 ? -1.906 7.331 -5.628 1.00 97.69 82 GLY A O 1
ATOM 678 N N . LEU A 1 83 ? 0.190 6.555 -5.360 1.00 97.94 83 LEU A N 1
ATOM 679 C CA . LEU A 1 83 ? -0.095 5.185 -5.791 1.00 97.94 83 LEU A CA 1
ATOM 680 C C . LEU A 1 83 ? -1.119 4.513 -4.883 1.00 97.94 83 LEU A C 1
ATOM 682 O O . LEU A 1 83 ? -2.048 3.896 -5.399 1.00 97.94 83 LEU A O 1
ATOM 686 N N . GLU A 1 84 ? -0.994 4.651 -3.562 1.00 98.19 84 GLU A N 1
ATOM 687 C CA . GLU A 1 84 ? -1.977 4.137 -2.608 1.00 98.19 84 GLU A CA 1
ATOM 688 C C . GLU A 1 84 ? -3.367 4.697 -2.906 1.00 98.19 84 GLU A C 1
ATOM 690 O O . GLU A 1 84 ? -4.318 3.925 -3.038 1.00 98.19 84 GLU A O 1
ATOM 695 N N . ASN A 1 85 ? -3.482 6.012 -3.108 1.00 97.81 85 ASN A N 1
ATOM 696 C CA . ASN A 1 85 ? -4.776 6.655 -3.298 1.00 97.81 85 ASN A CA 1
ATOM 697 C C . ASN A 1 85 ? -5.463 6.200 -4.588 1.00 97.81 85 ASN A C 1
ATOM 699 O O . ASN A 1 85 ? -6.652 5.870 -4.597 1.00 97.81 85 ASN A O 1
ATOM 703 N N . CYS A 1 86 ? -4.706 6.165 -5.685 1.00 97.06 86 CYS A N 1
ATOM 704 C CA . CYS A 1 86 ? -5.224 5.765 -6.986 1.00 97.06 86 CYS A CA 1
ATOM 705 C C . CYS A 1 86 ? -5.544 4.261 -7.028 1.00 97.06 86 CYS A C 1
ATOM 707 O O . CYS A 1 86 ? -6.592 3.865 -7.545 1.00 97.06 86 CYS A O 1
ATOM 709 N N . THR A 1 87 ? -4.689 3.429 -6.427 1.00 97.56 87 THR A N 1
ATOM 710 C CA . THR A 1 87 ? -4.882 1.973 -6.321 1.00 97.56 87 THR A CA 1
ATOM 711 C C . THR A 1 87 ? -6.096 1.636 -5.466 1.00 97.56 87 THR A C 1
ATOM 713 O O . THR A 1 87 ? -6.906 0.798 -5.861 1.00 97.56 87 THR A O 1
ATOM 716 N N . TYR A 1 88 ? -6.277 2.322 -4.333 1.00 97.81 88 TYR A N 1
ATOM 717 C CA . TYR A 1 88 ? -7.489 2.224 -3.525 1.00 97.81 88 TYR A CA 1
ATOM 718 C C . TYR A 1 88 ? -8.731 2.594 -4.342 1.00 97.81 88 TYR A C 1
ATOM 720 O O . TYR A 1 88 ? -9.708 1.847 -4.351 1.00 97.81 88 TYR A O 1
ATOM 728 N N . GLY A 1 89 ? -8.683 3.718 -5.067 1.00 95.88 89 GLY A N 1
ATOM 729 C CA . GLY A 1 89 ? -9.791 4.187 -5.898 1.00 95.88 89 GLY A CA 1
ATOM 730 C C . GLY A 1 89 ? -10.236 3.161 -6.943 1.00 95.88 89 GLY A C 1
ATOM 731 O O . GLY A 1 89 ? -11.436 2.981 -7.135 1.00 95.88 89 GLY A O 1
ATOM 732 N N . ARG A 1 90 ? -9.284 2.453 -7.565 1.00 95.12 90 ARG A N 1
ATOM 733 C CA . ARG A 1 90 ? -9.562 1.348 -8.498 1.00 95.12 90 ARG A CA 1
ATOM 734 C C . ARG A 1 90 ? -10.070 0.098 -7.778 1.00 95.12 90 ARG A C 1
ATOM 736 O O . ARG A 1 90 ? -11.080 -0.475 -8.168 1.00 95.12 90 ARG A O 1
ATOM 743 N N . GLY A 1 91 ? -9.394 -0.310 -6.705 1.00 93.94 91 GLY A N 1
ATOM 744 C CA . GLY A 1 91 ? -9.683 -1.559 -6.002 1.00 93.94 91 GLY A CA 1
ATOM 745 C C . GLY A 1 91 ? -10.995 -1.564 -5.218 1.00 93.94 91 GLY A C 1
ATOM 746 O O . GLY A 1 91 ? -11.613 -2.620 -5.088 1.00 93.94 91 GLY A O 1
ATOM 747 N N . ARG A 1 92 ? -11.446 -0.415 -4.697 1.00 93.31 92 ARG A N 1
ATOM 748 C CA . ARG A 1 92 ? -12.626 -0.344 -3.812 1.00 93.31 92 ARG A CA 1
ATOM 749 C C . ARG A 1 92 ? -13.920 -0.819 -4.478 1.00 93.31 92 ARG A C 1
ATOM 751 O O . ARG A 1 92 ? -14.806 -1.298 -3.782 1.00 93.31 92 ARG A O 1
ATOM 758 N N . CYS A 1 93 ? -14.022 -0.696 -5.804 1.00 86.88 93 CYS A N 1
ATOM 759 C CA . CYS A 1 93 ? -15.187 -1.154 -6.561 1.00 86.88 93 CYS A CA 1
ATOM 760 C C . CYS A 1 93 ? -15.269 -2.687 -6.613 1.00 86.88 93 CYS A C 1
ATOM 762 O O . CYS A 1 93 ? -16.361 -3.241 -6.613 1.00 86.88 93 CYS A O 1
ATOM 764 N N . GLU A 1 94 ? -14.121 -3.369 -6.631 1.00 88.38 94 GLU A N 1
ATOM 765 C CA . GLU A 1 94 ? -14.041 -4.834 -6.683 1.00 88.38 94 GLU A CA 1
ATOM 766 C C . GLU A 1 94 ? -14.043 -5.466 -5.284 1.00 88.38 94 GLU A C 1
ATOM 768 O O . GLU A 1 94 ? -14.505 -6.590 -5.101 1.00 88.38 94 GLU A O 1
ATOM 773 N N . ARG A 1 95 ? -13.495 -4.765 -4.282 1.00 91.81 95 ARG A N 1
ATOM 774 C CA . ARG A 1 95 ? -13.318 -5.274 -2.915 1.00 91.81 95 ARG A CA 1
ATOM 775 C C . ARG A 1 95 ? -13.781 -4.236 -1.885 1.00 91.81 95 ARG A C 1
ATOM 777 O O . ARG A 1 95 ? -12.956 -3.463 -1.394 1.00 91.81 95 ARG A O 1
ATOM 784 N N . PRO A 1 96 ? -15.066 -4.248 -1.486 1.00 91.88 96 PRO A N 1
ATOM 785 C CA . PRO A 1 96 ? -15.614 -3.276 -0.534 1.00 91.88 96 PRO A CA 1
ATOM 786 C C . PRO A 1 96 ? -14.883 -3.231 0.819 1.00 91.88 96 PRO A C 1
ATOM 788 O O . PRO A 1 96 ? -14.760 -2.172 1.426 1.00 91.88 96 PRO A O 1
ATOM 791 N N . VAL A 1 97 ? -14.311 -4.359 1.263 1.00 95.06 97 VAL A N 1
ATOM 792 C CA . VAL A 1 97 ? -13.520 -4.453 2.510 1.00 95.06 97 VAL A CA 1
ATOM 793 C C . VAL A 1 97 ? -12.303 -3.514 2.537 1.00 95.06 97 VAL A C 1
ATOM 795 O O . VAL A 1 97 ? -11.774 -3.208 3.603 1.00 95.06 97 VAL A O 1
ATOM 798 N N . LEU A 1 98 ? -11.845 -3.021 1.382 1.00 96.62 98 LEU A N 1
ATOM 799 C CA . LEU A 1 98 ? -10.726 -2.079 1.323 1.00 96.62 98 LEU A CA 1
ATOM 800 C C . LEU A 1 98 ? -11.017 -0.766 2.031 1.00 96.62 98 LEU A C 1
ATOM 802 O O . LEU A 1 98 ? -10.085 -0.147 2.536 1.00 96.62 98 LEU A O 1
ATOM 806 N N . GLU A 1 99 ? -12.277 -0.342 2.091 1.00 96.50 99 GLU A N 1
ATOM 807 C CA . GLU A 1 99 ? -12.640 0.876 2.806 1.00 96.50 99 GLU A CA 1
ATOM 808 C C . GLU A 1 99 ? -12.342 0.743 4.301 1.00 96.50 99 GLU A C 1
ATOM 810 O O . GLU A 1 99 ? -11.637 1.580 4.867 1.00 96.50 99 GLU A O 1
ATOM 815 N N . SER A 1 100 ? -12.795 -0.341 4.939 1.00 97.31 100 SER A N 1
ATOM 816 C CA . SER A 1 100 ? -12.503 -0.578 6.355 1.00 97.31 100 SER A CA 1
ATOM 817 C C . SER A 1 100 ? -11.006 -0.769 6.594 1.00 97.31 100 SER A C 1
ATOM 819 O O . SER A 1 100 ? -10.467 -0.172 7.520 1.00 97.31 100 SER A O 1
ATOM 821 N N . LEU A 1 101 ? -10.311 -1.512 5.722 1.00 97.56 101 LEU A N 1
ATOM 822 C CA . LEU A 1 101 ? -8.863 -1.719 5.839 1.00 97.56 101 LEU A CA 1
ATOM 823 C C . LEU A 1 101 ? -8.074 -0.410 5.737 1.00 97.56 101 LEU A C 1
ATOM 825 O O . LEU A 1 101 ? -7.168 -0.186 6.540 1.00 97.56 101 LEU A O 1
ATOM 829 N N . ARG A 1 102 ? -8.440 0.469 4.796 1.00 98.06 102 ARG A N 1
ATOM 830 C CA . ARG A 1 102 ? -7.814 1.784 4.648 1.00 98.06 102 ARG A CA 1
ATOM 831 C C . ARG A 1 102 ? -8.042 2.634 5.887 1.00 98.06 102 ARG A C 1
ATOM 833 O O . ARG A 1 102 ? -7.095 3.211 6.404 1.00 98.06 102 ARG A O 1
ATOM 840 N N . ARG A 1 103 ? -9.276 2.685 6.395 1.00 98.00 103 ARG A N 1
ATOM 841 C CA . ARG A 1 103 ? -9.600 3.459 7.603 1.00 98.00 103 ARG A CA 1
ATOM 842 C C . ARG A 1 103 ? -8.883 2.921 8.840 1.00 98.00 103 ARG A C 1
ATOM 844 O O . ARG A 1 103 ? -8.387 3.708 9.642 1.00 98.00 103 ARG A O 1
ATOM 851 N N . ASP A 1 104 ? -8.792 1.607 8.997 1.00 97.38 104 ASP A N 1
ATOM 852 C CA . ASP A 1 104 ? -8.078 0.997 10.119 1.00 97.38 104 ASP A CA 1
ATOM 853 C C . ASP A 1 104 ? -6.573 1.262 10.041 1.00 97.38 104 ASP A C 1
ATOM 855 O O . ASP A 1 104 ? -5.954 1.579 11.059 1.00 97.38 104 ASP A O 1
ATOM 859 N N . TYR A 1 105 ? -5.991 1.201 8.839 1.00 97.56 105 TYR A N 1
ATOM 860 C CA . TYR A 1 105 ? -4.611 1.619 8.612 1.00 97.56 105 TYR A CA 1
ATOM 861 C C . TYR A 1 105 ? -4.413 3.101 8.965 1.00 97.56 105 TYR A C 1
ATOM 863 O O . TYR A 1 105 ? -3.518 3.420 9.747 1.00 97.56 105 TYR A O 1
ATOM 871 N N . SER A 1 106 ? -5.285 3.993 8.480 1.00 96.94 106 SER A N 1
ATOM 872 C CA . SER A 1 106 ? -5.222 5.431 8.773 1.00 96.94 106 SER A CA 1
ATOM 873 C C . SER A 1 106 ? -5.250 5.723 10.271 1.00 96.94 106 SER A C 1
ATOM 875 O O . SER A 1 106 ? -4.421 6.488 10.753 1.00 96.94 106 SER A O 1
ATOM 877 N N . LYS A 1 107 ? -6.158 5.091 11.029 1.00 96.25 107 LYS A N 1
ATOM 878 C CA . LYS A 1 107 ? -6.235 5.261 12.491 1.00 96.25 107 LYS A CA 1
ATOM 879 C C . LYS A 1 107 ? -4.940 4.842 13.179 1.00 96.25 107 LYS A C 1
ATOM 881 O O . LYS A 1 107 ? -4.461 5.555 14.054 1.00 96.25 107 LYS A O 1
ATOM 886 N N . LYS A 1 108 ? -4.372 3.696 12.788 1.00 94.81 108 LYS A N 1
ATOM 887 C CA . LYS A 1 108 ? -3.107 3.203 13.351 1.00 94.81 108 LYS A CA 1
ATOM 888 C C . LYS A 1 108 ? -1.948 4.135 13.022 1.00 94.81 108 LYS A C 1
ATOM 890 O O . LYS A 1 108 ? -1.160 4.441 13.906 1.00 94.81 108 LYS A O 1
ATOM 895 N N . PHE A 1 109 ? -1.853 4.590 11.773 1.00 93.62 109 PHE A N 1
ATOM 896 C CA . PHE A 1 109 ? -0.822 5.532 11.347 1.00 93.62 109 PHE A CA 1
ATOM 897 C C . PHE A 1 109 ? -0.917 6.841 12.141 1.00 93.62 109 PHE A C 1
ATOM 899 O O . PHE A 1 109 ? 0.040 7.220 12.808 1.00 93.62 109 PHE A O 1
ATOM 906 N N . LEU A 1 110 ? -2.093 7.475 12.158 1.00 92.88 110 LEU A N 1
ATOM 907 C CA . LEU A 1 110 ? -2.307 8.752 12.841 1.00 92.88 110 LEU A CA 1
ATOM 908 C C . LEU A 1 110 ? -2.153 8.652 14.361 1.00 92.88 110 LEU A C 1
ATOM 910 O O . LEU A 1 110 ? -1.628 9.576 14.967 1.00 92.88 110 LEU A O 1
ATOM 914 N N . GLY A 1 111 ? -2.543 7.529 14.973 1.00 91.56 111 GLY A N 1
ATOM 915 C CA . GLY A 1 111 ? -2.338 7.288 16.404 1.00 91.56 111 GLY A CA 1
ATOM 916 C C . GLY A 1 111 ? -0.864 7.198 16.816 1.00 91.56 111 GLY A C 1
ATOM 917 O O . GLY A 1 111 ? -0.557 7.336 17.997 1.00 91.56 111 GLY A O 1
ATOM 918 N N . ARG A 1 112 ? 0.046 6.983 15.857 1.00 87.31 112 ARG A N 1
ATOM 919 C CA . ARG A 1 112 ? 1.504 6.985 16.064 1.00 87.31 112 ARG A CA 1
ATOM 920 C C . ARG A 1 112 ? 2.150 8.315 15.686 1.00 87.31 112 ARG A C 1
ATOM 922 O O . ARG A 1 112 ? 3.274 8.584 16.101 1.00 87.31 112 ARG A O 1
ATOM 929 N N . CYS A 1 113 ? 1.479 9.130 14.877 1.00 84.56 113 CYS A N 1
ATOM 930 C CA . CYS A 1 113 ? 1.984 10.438 14.497 1.00 84.56 113 CYS A CA 1
ATOM 931 C C . CYS A 1 113 ? 1.906 11.392 15.689 1.00 84.56 113 CYS A C 1
ATOM 933 O O . CYS A 1 113 ? 0.881 11.482 16.361 1.00 84.56 113 CYS A O 1
ATOM 935 N N . ASN A 1 114 ? 2.966 12.169 15.900 1.00 76.50 114 ASN A N 1
ATOM 936 C CA . ASN A 1 114 ? 2.891 13.379 16.706 1.00 76.50 114 ASN A CA 1
ATOM 937 C C . ASN A 1 114 ? 2.928 14.589 15.759 1.00 76.50 114 ASN A C 1
ATOM 939 O O . ASN A 1 114 ? 4.015 14.964 15.315 1.00 76.50 114 ASN A O 1
ATOM 943 N N . PRO A 1 115 ? 1.774 15.206 15.431 1.00 67.06 115 PRO A N 1
ATOM 944 C CA . PRO A 1 115 ? 1.716 16.322 14.486 1.00 67.06 115 PRO A CA 1
ATOM 945 C C . PRO A 1 115 ? 2.564 17.529 14.908 1.00 67.06 115 PRO A C 1
ATOM 947 O O . PRO A 1 115 ? 3.017 18.287 14.062 1.00 67.06 115 PRO A O 1
ATOM 950 N N . ALA A 1 116 ? 2.823 17.701 16.210 1.00 66.31 116 ALA A N 1
ATOM 951 C CA . ALA A 1 116 ? 3.668 18.782 16.718 1.00 66.31 116 ALA A CA 1
ATOM 952 C C . ALA A 1 116 ? 5.167 18.582 16.413 1.00 66.31 116 ALA A C 1
ATOM 954 O O . ALA A 1 116 ? 5.956 19.501 16.612 1.00 66.31 116 ALA A O 1
ATOM 955 N N . LEU A 1 117 ? 5.556 17.390 15.947 1.00 66.25 117 LEU A N 1
ATOM 956 C CA . LEU A 1 117 ? 6.931 17.023 15.602 1.00 66.25 117 LEU A CA 1
ATOM 957 C C . LEU A 1 117 ? 7.118 16.745 14.098 1.00 66.25 117 LEU A C 1
ATOM 959 O O . LEU A 1 117 ? 8.219 16.375 13.693 1.00 66.25 117 LEU A O 1
ATOM 963 N N . SER A 1 118 ? 6.082 16.902 13.259 1.00 65.62 118 SER A N 1
ATOM 964 C CA . SER A 1 118 ? 6.201 16.690 11.808 1.00 65.62 118 SER A CA 1
ATOM 965 C C . SER A 1 118 ? 6.762 17.938 11.122 1.00 65.62 118 SER A C 1
ATOM 967 O O . SER A 1 118 ? 6.015 18.833 10.715 1.00 65.62 118 SER A O 1
ATOM 969 N N . PHE A 1 119 ? 8.087 18.012 11.014 1.00 66.50 119 PHE A N 1
ATOM 970 C CA . PHE A 1 119 ? 8.777 19.141 10.383 1.00 66.50 119 PHE A CA 1
ATOM 971 C C . PHE A 1 119 ? 8.934 18.988 8.860 1.00 66.50 119 PHE A C 1
ATOM 973 O O . PHE A 1 119 ? 9.124 19.995 8.182 1.00 66.50 119 PHE A O 1
ATOM 980 N N . ASP A 1 120 ? 8.813 17.771 8.314 1.00 84.19 120 ASP A N 1
ATOM 981 C CA . ASP A 1 120 ? 8.893 17.521 6.869 1.00 84.19 120 ASP A CA 1
ATOM 982 C C . ASP A 1 120 ? 7.530 17.710 6.173 1.00 84.19 120 ASP A C 1
ATOM 984 O O . ASP A 1 120 ? 6.475 17.313 6.676 1.00 84.19 120 ASP A O 1
ATOM 988 N N . ILE A 1 121 ? 7.551 18.308 4.981 1.00 87.00 121 ILE A N 1
ATOM 989 C CA . ILE A 1 121 ? 6.367 18.521 4.145 1.00 87.00 121 ILE A CA 1
ATOM 990 C C . ILE A 1 121 ? 5.754 17.197 3.687 1.00 87.00 121 ILE A C 1
ATOM 992 O O . ILE A 1 121 ? 4.532 17.092 3.585 1.00 87.00 121 ILE A O 1
ATOM 996 N N . VAL A 1 122 ? 6.575 16.170 3.446 1.00 90.50 122 VAL A N 1
ATOM 997 C CA . VAL A 1 122 ? 6.078 14.847 3.045 1.00 90.50 122 VAL A CA 1
ATOM 998 C C . VAL A 1 122 ? 5.300 14.193 4.182 1.00 90.50 122 VAL A C 1
ATOM 1000 O O . VAL A 1 122 ? 4.204 13.677 3.946 1.00 90.50 122 VAL A O 1
ATOM 1003 N N . ASP A 1 123 ? 5.791 14.304 5.418 1.00 88.88 123 ASP A N 1
ATOM 1004 C CA . ASP A 1 123 ? 5.068 13.848 6.607 1.00 88.88 123 ASP A CA 1
ATOM 1005 C C . ASP A 1 123 ? 3.725 14.569 6.753 1.00 88.88 123 ASP A C 1
ATOM 1007 O O . ASP A 1 123 ? 2.698 13.924 6.976 1.00 88.88 123 ASP A O 1
ATOM 1011 N N . GLN A 1 124 ? 3.697 15.893 6.562 1.00 90.19 124 GLN A N 1
ATOM 1012 C CA . GLN A 1 124 ? 2.454 16.672 6.609 1.00 90.19 124 GLN A CA 1
ATOM 1013 C C . GLN A 1 124 ? 1.453 16.215 5.542 1.00 90.19 124 GLN A C 1
ATOM 1015 O O . GLN A 1 124 ? 0.276 16.009 5.848 1.00 90.19 124 GLN A O 1
ATOM 1020 N N . VAL A 1 125 ? 1.913 15.987 4.306 1.00 92.62 125 VAL A N 1
ATOM 1021 C CA . VAL A 1 125 ? 1.076 15.457 3.219 1.00 92.62 125 VAL A CA 1
ATOM 1022 C C . VAL A 1 125 ? 0.532 14.076 3.581 1.00 92.62 125 VAL A C 1
ATOM 1024 O O . VAL A 1 125 ? -0.657 13.821 3.394 1.00 92.62 125 VAL A O 1
ATOM 1027 N N . LYS A 1 126 ? 1.361 13.190 4.137 1.00 93.25 126 LYS A N 1
ATOM 1028 C CA . LYS A 1 126 ? 0.955 11.837 4.533 1.00 93.25 126 LYS A CA 1
ATOM 1029 C C . LYS A 1 126 ? -0.059 11.843 5.678 1.00 93.25 126 LYS A C 1
ATOM 1031 O O . LYS A 1 126 ? -1.040 11.101 5.628 1.00 93.25 126 LYS A O 1
ATOM 1036 N N . ILE A 1 127 ? 0.135 12.705 6.677 1.00 92.75 127 ILE A N 1
ATOM 1037 C CA . ILE A 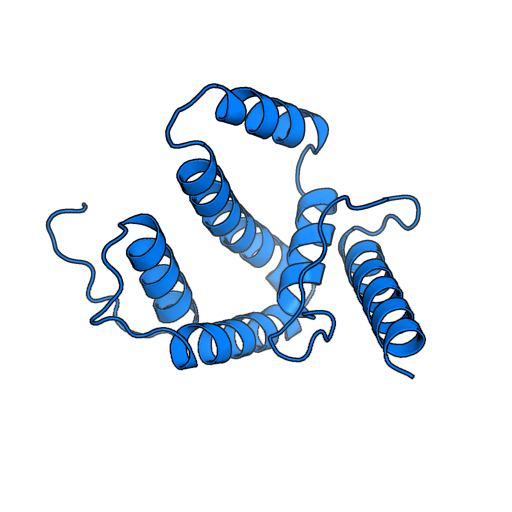1 127 ? -0.820 12.923 7.772 1.00 92.75 127 ILE A CA 1
ATOM 1038 C C . ILE A 1 127 ? -2.155 13.414 7.209 1.00 92.75 127 ILE A C 1
ATOM 1040 O O . ILE A 1 127 ? -3.186 12.780 7.442 1.00 92.75 127 ILE A O 1
ATOM 1044 N N . ALA A 1 128 ? -2.146 14.486 6.414 1.00 92.88 128 ALA A N 1
ATOM 1045 C CA . ALA A 1 128 ? -3.360 15.044 5.823 1.00 92.88 128 ALA A CA 1
ATOM 1046 C C . ALA A 1 128 ? -4.083 14.032 4.920 1.00 92.88 128 ALA A C 1
ATOM 1048 O O . ALA A 1 128 ? -5.313 13.939 4.927 1.00 92.88 128 ALA A O 1
ATOM 1049 N N . HIS A 1 129 ? -3.325 13.227 4.176 1.00 95.69 129 HIS A N 1
ATOM 1050 C CA . HIS A 1 129 ? -3.850 12.157 3.337 1.00 95.69 129 HIS A CA 1
ATOM 1051 C C . HIS A 1 129 ? -4.645 11.123 4.143 1.00 95.69 129 HIS A C 1
ATOM 1053 O O . HIS A 1 129 ? -5.790 10.810 3.803 1.00 95.69 129 HIS A O 1
ATOM 1059 N N . PHE A 1 130 ? -4.089 10.633 5.253 1.00 95.81 130 PHE A N 1
ATOM 1060 C CA . PHE A 1 130 ? -4.776 9.640 6.079 1.00 95.81 130 PHE A CA 1
ATOM 1061 C C . PHE A 1 130 ? -5.879 10.236 6.968 1.00 95.81 130 PHE A C 1
ATOM 1063 O O . PHE A 1 130 ? -6.868 9.545 7.215 1.00 95.81 130 PHE A O 1
ATOM 1070 N N . GLN A 1 131 ? -5.800 11.517 7.348 1.00 94.81 131 GLN A N 1
ATOM 1071 C CA . GLN A 1 131 ? -6.925 12.255 7.952 1.00 94.81 131 GLN A CA 1
ATOM 1072 C C . GLN A 1 131 ? -8.112 12.330 6.985 1.00 94.81 131 GLN A C 1
ATOM 1074 O O . GLN A 1 131 ? -9.245 11.986 7.332 1.00 94.81 131 GLN A O 1
ATOM 1079 N N . ARG A 1 132 ? -7.847 12.684 5.720 1.00 94.88 132 ARG A N 1
ATOM 1080 C CA . ARG A 1 132 ? -8.871 12.709 4.668 1.00 94.88 132 ARG A CA 1
ATOM 1081 C C . ARG A 1 132 ? -9.503 11.333 4.463 1.00 94.88 132 ARG A C 1
ATOM 1083 O O . ARG A 1 132 ? -10.715 11.249 4.280 1.00 94.88 132 ARG A O 1
ATOM 1090 N N . ALA A 1 133 ? -8.718 10.256 4.521 1.00 95.75 133 ALA A N 1
ATOM 1091 C CA . ALA A 1 133 ? -9.239 8.891 4.428 1.00 95.75 133 ALA A CA 1
ATOM 1092 C C . ALA A 1 133 ? -10.191 8.519 5.587 1.00 95.75 133 ALA A C 1
ATOM 1094 O O . ALA A 1 133 ? -11.015 7.618 5.432 1.00 95.75 133 ALA A O 1
ATOM 1095 N N . LEU A 1 134 ? -10.122 9.216 6.728 1.00 95.88 134 LEU A N 1
ATOM 1096 C CA . LEU A 1 134 ? -11.063 9.071 7.844 1.00 95.88 134 LEU A CA 1
ATOM 1097 C C . LEU A 1 134 ? -12.287 9.990 7.757 1.00 95.88 134 LEU A C 1
ATOM 1099 O O . LEU A 1 134 ? -13.228 9.790 8.528 1.00 95.88 134 LEU A O 1
ATOM 1103 N N . GLY A 1 135 ? -12.307 10.933 6.811 1.00 93.06 135 GLY A N 1
ATOM 1104 C CA . GLY A 1 135 ? -13.323 11.983 6.716 1.00 93.06 135 GLY A CA 1
ATOM 1105 C C . GLY A 1 135 ? -13.058 13.177 7.640 1.00 93.06 135 GLY A C 1
ATOM 1106 O O . GLY A 1 135 ? -13.955 13.988 7.862 1.00 93.06 135 GLY A O 1
ATOM 1107 N N . GLU A 1 136 ? -11.849 13.293 8.192 1.00 90.06 136 GLU A N 1
ATOM 1108 C CA . GLU A 1 136 ? -11.456 14.402 9.061 1.00 90.06 136 GLU A CA 1
ATOM 1109 C C . GLU A 1 136 ? -11.094 15.647 8.237 1.00 90.06 136 GLU A C 1
ATOM 1111 O O . GLU A 1 136 ? -10.622 15.557 7.099 1.00 90.06 136 GLU A O 1
ATOM 1116 N N . LYS A 1 137 ? -11.315 16.839 8.809 1.00 79.00 137 LYS A N 1
ATOM 1117 C CA . LYS A 1 137 ? -10.897 18.099 8.177 1.00 79.00 137 LYS A CA 1
ATOM 1118 C C . LYS A 1 137 ? -9.374 18.214 8.234 1.00 79.00 137 LYS A C 1
ATOM 1120 O O . LYS A 1 137 ? -8.790 18.182 9.312 1.00 79.00 137 LYS A O 1
ATOM 1125 N N . THR A 1 138 ? -8.744 18.400 7.079 1.00 71.69 138 THR A N 1
ATOM 1126 C CA . THR A 1 138 ? -7.294 18.592 6.974 1.00 71.69 138 THR A CA 1
ATOM 1127 C C . THR A 1 138 ? -6.924 20.033 7.321 1.00 71.69 138 THR A C 1
ATOM 1129 O O . THR A 1 138 ? -7.295 20.954 6.591 1.00 71.69 138 THR A O 1
ATOM 1132 N N . ASN A 1 139 ? -6.153 20.240 8.386 1.00 62.62 139 ASN A N 1
ATOM 1133 C CA . ASN A 1 139 ? -5.553 21.539 8.706 1.00 62.62 139 ASN A CA 1
ATOM 1134 C C . ASN A 1 139 ? -4.188 21.671 8.010 1.00 62.62 139 ASN A C 1
ATOM 1136 O O . ASN A 1 139 ? -3.162 21.785 8.673 1.00 62.62 139 ASN A O 1
ATOM 1140 N N . MET A 1 140 ? -4.156 21.611 6.674 1.00 60.66 140 MET A N 1
ATOM 1141 C CA . MET A 1 140 ? -2.924 21.933 5.945 1.00 60.66 140 MET A CA 1
ATOM 1142 C C . MET A 1 140 ? -2.688 23.450 6.021 1.00 60.66 140 MET A C 1
ATOM 1144 O O . MET A 1 140 ? -3.624 24.215 5.754 1.00 60.66 140 MET A O 1
ATOM 1148 N N . PRO A 1 141 ? -1.481 23.920 6.383 1.00 53.09 141 PRO A N 1
ATOM 1149 C CA . PRO A 1 141 ? -1.175 25.343 6.354 1.00 53.09 141 PRO A CA 1
ATOM 1150 C C . PRO A 1 141 ? -1.348 25.881 4.925 1.00 53.09 141 PRO A C 1
ATOM 1152 O O . PRO A 1 141 ? -0.910 25.266 3.954 1.00 53.09 141 PRO A O 1
ATOM 1155 N N . LYS A 1 142 ? -1.996 27.048 4.793 1.00 50.66 142 LYS A N 1
ATOM 1156 C CA . LYS A 1 142 ? -2.356 27.684 3.506 1.00 50.66 142 LYS A CA 1
ATOM 1157 C C . LYS A 1 142 ? -1.164 27.994 2.584 1.00 50.66 142 LYS A C 1
ATOM 1159 O O . LYS A 1 142 ? -1.381 28.421 1.462 1.00 50.66 142 LYS A O 1
ATOM 1164 N N . SER A 1 143 ? 0.071 27.807 3.044 1.00 48.19 143 SER A N 1
ATOM 1165 C CA . SER A 1 143 ? 1.302 28.055 2.288 1.00 48.19 143 SER A CA 1
ATOM 1166 C C . SER A 1 143 ? 1.693 26.930 1.319 1.00 48.19 143 SER A C 1
ATOM 1168 O O . SER A 1 143 ? 2.740 27.032 0.692 1.00 48.19 143 SER A O 1
ATOM 1170 N N . VAL A 1 144 ? 0.909 25.848 1.231 1.00 48.16 144 VAL A N 1
ATOM 1171 C CA . VAL A 1 144 ? 1.227 24.638 0.439 1.00 48.16 144 VAL A CA 1
ATOM 1172 C C . VAL A 1 144 ? 0.204 24.399 -0.692 1.00 48.16 144 VAL A C 1
ATOM 1174 O O . VAL A 1 144 ? 0.155 23.317 -1.269 1.00 48.16 144 VAL A O 1
ATOM 1177 N N . ILE A 1 145 ? -0.631 25.394 -1.018 1.00 38.88 145 ILE A N 1
ATOM 1178 C CA . ILE A 1 145 ? -1.569 25.349 -2.156 1.00 38.88 145 ILE A CA 1
ATOM 1179 C C . ILE A 1 145 ? -1.217 26.457 -3.139 1.00 38.88 145 ILE A C 1
ATOM 1181 O O . ILE A 1 145 ? -1.069 27.607 -2.670 1.00 38.88 145 ILE A O 1
#

pLDDT: mean 89.9, std 12.56, range [38.88, 98.44]